Protein AF-A0A357BU39-F1 (afdb_monomer_lite)

Sequence (159 aa):
MVIWNYDFNSKKGGARKMTEQIHKRLIDAQVRMILERYLKKELNAKQGMDLLGLKRRQFFEWVKRYKEQGEGFSIEYKRSNEHRRISASIEENIFKELKLDKALIEDRAMPVSFYNYSFIKDQIEKKYQQEVSLPTIIDRAKKRVFISQNLKRRYTTMR

pLDDT: mean 72.41, std 19.69, range [23.0, 94.19]

Secondary structure (DSSP, 8-state):
---------------------GGGTS-HHHHHHHHHHHHTTSS-HHHHHHHHT--HHHHHHHHHHHHHHGGG----------TTPPPHHHHHHHHHHHHHHHHHHH-TTS---S--HHHHHHHHHHHH-----HHHHHHHHHHHHHHHHHHHHHHHHT-

Foldseek 3Di:
DDDDDDDDDDDDDDDPPDCDDLVVVDAQVRLLVLLVCVVVVVDDLVRSCVVSVHDPVVSVVLNVVCVVQPVNDDPDPDPPDPDPDDDPVLLVLLVVLQVVQVVLCVDPVHPDPDDDLVVSQVCCCVVVVDHDDSVVSVVSNVVVVVVVVVVVVVVVVVD

Radius of gyration: 28.67 Å; chains: 1; bounding box: 56×43×88 Å

Structure (mmCIF, N/CA/C/O backbone):
data_AF-A0A357BU39-F1
#
_entry.id   AF-A0A357BU39-F1
#
loop_
_atom_site.group_PDB
_atom_site.id
_atom_site.type_symbol
_atom_site.label_atom_id
_atom_site.label_alt_id
_atom_site.label_comp_id
_atom_site.label_asym_id
_atom_site.label_entity_id
_atom_site.label_seq_id
_atom_site.pdbx_PDB_ins_code
_atom_site.Cartn_x
_atom_site.Cartn_y
_atom_site.Cartn_z
_atom_site.occupancy
_atom_site.B_iso_or_equiv
_atom_site.auth_seq_id
_atom_site.auth_comp_id
_atom_site.auth_asym_id
_atom_site.auth_atom_id
_atom_site.pdbx_PDB_model_num
ATOM 1 N N . MET A 1 1 ? -16.449 -16.552 55.726 1.00 28.86 1 MET A N 1
ATOM 2 C CA . MET A 1 1 ? -15.103 -17.076 55.399 1.00 28.86 1 MET A CA 1
ATOM 3 C C . MET A 1 1 ? -15.338 -18.359 54.595 1.00 28.86 1 MET A C 1
ATOM 5 O O . MET A 1 1 ? -15.936 -19.258 55.156 1.00 28.86 1 MET A O 1
ATOM 9 N N . VAL A 1 2 ? -15.365 -18.284 53.251 1.00 26.44 2 VAL A N 1
ATOM 10 C CA . VAL A 1 2 ? -14.303 -18.784 52.328 1.00 26.44 2 VAL A CA 1
ATOM 11 C C . VAL A 1 2 ? -14.241 -20.328 52.393 1.00 26.44 2 VAL A C 1
ATOM 13 O O . VAL A 1 2 ? -13.972 -20.832 53.467 1.00 26.44 2 VAL A O 1
ATOM 16 N N . ILE A 1 3 ? -14.466 -21.174 51.378 1.00 24.08 3 ILE A N 1
ATOM 17 C CA . ILE A 1 3 ? -14.509 -21.107 49.906 1.00 24.08 3 ILE A CA 1
ATOM 18 C C . ILE A 1 3 ? -15.183 -22.415 49.402 1.00 24.08 3 ILE A C 1
ATOM 20 O O . ILE A 1 3 ? -15.029 -23.457 50.024 1.00 24.08 3 ILE A O 1
ATOM 24 N N . TRP A 1 4 ? -15.916 -22.306 48.286 1.00 23.00 4 TRP A N 1
ATOM 25 C CA . TRP A 1 4 ? -16.156 -23.241 47.167 1.00 23.00 4 TRP A CA 1
ATOM 26 C C . TRP A 1 4 ? -15.950 -24.760 47.306 1.00 23.00 4 TRP A C 1
ATOM 28 O O . TRP A 1 4 ? -14.881 -25.224 47.671 1.00 23.00 4 TRP A O 1
ATOM 38 N N . ASN A 1 5 ? -16.885 -25.507 46.707 1.00 24.22 5 ASN A N 1
ATOM 39 C CA . ASN A 1 5 ? -16.552 -26.436 45.619 1.00 24.22 5 ASN A CA 1
ATOM 40 C C . ASN A 1 5 ? -17.759 -26.559 44.677 1.00 24.22 5 ASN A C 1
ATOM 42 O O . ASN A 1 5 ? -18.756 -27.189 45.014 1.00 24.22 5 ASN A O 1
ATOM 46 N N . TYR A 1 6 ? -17.681 -25.895 43.520 1.00 28.39 6 TYR A N 1
ATOM 47 C CA . TYR A 1 6 ? -18.625 -26.082 42.420 1.00 28.39 6 TYR A CA 1
ATOM 48 C C . TYR A 1 6 ? -17.943 -26.920 41.343 1.00 28.39 6 TYR A C 1
ATOM 50 O O . TYR A 1 6 ? -16.814 -26.641 40.938 1.00 28.39 6 TYR A O 1
ATOM 58 N N . ASP A 1 7 ? -18.661 -27.965 40.962 1.00 29.17 7 ASP A N 1
ATOM 59 C CA . ASP A 1 7 ? -18.238 -29.133 40.208 1.00 29.17 7 ASP A CA 1
ATOM 60 C C . ASP A 1 7 ? -17.727 -28.811 38.791 1.00 29.17 7 ASP A C 1
ATOM 62 O O . ASP A 1 7 ? -18.267 -27.968 38.067 1.00 29.17 7 ASP A O 1
ATOM 66 N N . PHE A 1 8 ? -16.660 -29.508 38.402 1.00 31.55 8 PHE A N 1
ATOM 67 C CA . PHE A 1 8 ? -15.897 -29.330 37.172 1.00 31.55 8 PHE A CA 1
ATOM 68 C C . PHE A 1 8 ? -16.237 -30.458 36.196 1.00 31.55 8 PHE A C 1
ATOM 70 O O . PHE A 1 8 ? -15.423 -31.350 35.988 1.00 31.55 8 PHE A O 1
ATOM 77 N N . ASN A 1 9 ? -17.411 -30.434 35.554 1.00 31.95 9 ASN A N 1
ATOM 78 C CA . ASN A 1 9 ? -17.585 -31.145 34.281 1.00 31.95 9 ASN A CA 1
ATOM 79 C C . ASN A 1 9 ? -18.846 -30.734 33.506 1.00 31.95 9 ASN A C 1
ATOM 81 O O . ASN A 1 9 ? -19.955 -31.147 33.827 1.00 31.95 9 ASN A O 1
ATOM 85 N N . SER A 1 10 ? -18.673 -30.009 32.400 1.00 30.16 10 SER A N 1
ATOM 86 C CA . SER A 1 10 ? -19.548 -30.185 31.235 1.00 30.16 10 SER A CA 1
ATOM 87 C C . SER A 1 10 ? -18.854 -29.673 29.978 1.00 30.16 10 SER A C 1
ATOM 89 O O . SER A 1 10 ? -18.868 -28.488 29.642 1.00 30.16 10 SER A O 1
ATOM 91 N N . LYS A 1 11 ? -18.213 -30.601 29.265 1.00 41.44 11 LYS A N 1
ATOM 92 C CA . LYS A 1 11 ? -17.861 -30.415 27.859 1.00 41.44 11 LYS A CA 1
ATOM 93 C C . LYS A 1 11 ? -19.144 -30.341 27.027 1.00 41.44 11 LYS A C 1
ATOM 95 O O . LYS A 1 11 ? -19.832 -31.349 26.913 1.00 41.44 11 LYS A O 1
ATOM 100 N N . LYS A 1 12 ? -19.372 -29.232 26.317 1.00 36.81 12 LYS A N 1
ATOM 101 C CA . LYS A 1 12 ? -20.014 -29.245 24.989 1.00 36.81 12 LYS A CA 1
ATOM 102 C C . LYS A 1 12 ? -19.348 -28.218 24.077 1.00 36.81 12 LYS A C 1
ATOM 104 O O . LYS A 1 12 ? -19.116 -27.076 24.462 1.00 36.81 12 LYS A O 1
ATOM 109 N N . GLY A 1 13 ? -18.975 -28.685 22.888 1.00 38.62 13 GLY A N 1
ATOM 110 C CA . GLY A 1 13 ? -18.236 -27.932 21.886 1.00 38.62 13 GLY A CA 1
ATOM 111 C C . GLY A 1 13 ? -19.001 -26.708 21.396 1.00 38.62 13 GLY A C 1
ATOM 112 O O . GLY A 1 13 ? -20.141 -26.808 20.955 1.00 38.62 13 GLY A O 1
ATOM 113 N N . GLY A 1 14 ? -18.336 -25.559 21.443 1.00 34.06 14 GLY A N 1
ATOM 114 C CA . GLY A 1 14 ? -18.716 -24.358 20.716 1.00 34.06 14 GLY A CA 1
ATOM 115 C C . GLY A 1 14 ? -17.596 -24.038 19.739 1.00 34.06 14 GLY A C 1
ATOM 116 O O . GLY A 1 14 ? -16.445 -23.882 20.149 1.00 34.06 14 GLY A O 1
ATOM 117 N N . ALA A 1 15 ? -17.921 -24.002 18.449 1.00 37.69 15 ALA A N 1
ATOM 118 C CA . ALA A 1 15 ? -17.006 -23.659 17.372 1.00 37.69 15 ALA A CA 1
ATOM 119 C C . ALA A 1 15 ? -16.146 -22.436 17.734 1.00 37.69 15 ALA A C 1
ATOM 121 O O . ALA A 1 15 ? -16.658 -21.413 18.197 1.00 37.69 15 ALA A O 1
ATOM 122 N N . ARG A 1 16 ? -14.831 -22.525 17.504 1.00 38.59 16 ARG A N 1
ATOM 123 C CA . ARG A 1 16 ? -13.934 -21.365 17.558 1.00 38.59 16 ARG A CA 1
ATOM 124 C C . ARG A 1 16 ? -14.471 -20.317 16.578 1.00 38.59 16 ARG A C 1
ATOM 126 O O . ARG A 1 16 ? -14.303 -20.464 15.372 1.00 38.59 16 ARG A O 1
ATOM 133 N N . LYS A 1 17 ? -15.140 -19.277 17.092 1.00 45.06 17 LYS A N 1
ATOM 134 C CA . LYS A 1 17 ? -15.583 -18.110 16.315 1.00 45.06 17 LYS A CA 1
ATOM 135 C C . LYS A 1 17 ? -14.340 -17.493 15.667 1.00 45.06 17 LYS A C 1
ATOM 137 O O . LYS A 1 17 ? -13.561 -16.819 16.338 1.00 45.06 17 LYS A O 1
ATOM 142 N N . MET A 1 18 ? -14.144 -17.742 14.373 1.00 39.72 18 MET A N 1
ATOM 143 C CA . MET A 1 18 ? -13.179 -17.007 13.561 1.00 39.72 18 MET A CA 1
ATOM 144 C C . MET A 1 18 ? -13.511 -15.514 13.687 1.00 39.72 18 MET A C 1
ATOM 146 O O . MET A 1 18 ? -14.666 -15.101 13.509 1.00 39.72 18 MET A O 1
ATOM 150 N N . THR A 1 19 ? -12.516 -14.715 14.070 1.00 42.97 19 THR A N 1
ATOM 151 C CA . THR A 1 19 ? -12.611 -13.261 14.227 1.00 42.97 19 THR A CA 1
ATOM 152 C C . THR A 1 19 ? -12.687 -12.610 12.849 1.00 42.97 19 THR A C 1
ATOM 154 O O . THR A 1 19 ? -11.715 -12.027 12.371 1.00 42.97 19 THR A O 1
ATOM 157 N N . GLU A 1 20 ? -13.823 -12.745 12.167 1.00 54.03 20 GLU A N 1
ATOM 158 C CA . GLU A 1 20 ? -14.096 -11.896 11.012 1.00 54.03 20 GLU A CA 1
ATOM 159 C C . GLU A 1 20 ? -14.173 -10.457 11.510 1.00 54.03 20 GLU A C 1
ATOM 161 O O . GLU A 1 20 ? -14.790 -10.158 12.537 1.00 54.03 20 GLU A O 1
ATOM 166 N N . GLN A 1 21 ? -13.471 -9.585 10.799 1.00 57.94 21 GLN A N 1
ATOM 167 C CA . GLN A 1 21 ? -13.408 -8.162 11.088 1.00 57.94 21 GLN A CA 1
ATOM 168 C C . GLN A 1 21 ? -14.827 -7.600 11.220 1.00 57.94 21 GLN A C 1
ATOM 170 O O . GLN A 1 21 ? -15.686 -7.885 10.388 1.00 57.94 21 GLN A O 1
ATOM 175 N N . ILE A 1 22 ? -15.067 -6.795 12.255 1.00 56.44 22 ILE A N 1
ATOM 176 C CA . ILE A 1 22 ? -16.414 -6.323 12.613 1.00 56.44 22 ILE A CA 1
ATOM 177 C C . ILE A 1 22 ? -17.054 -5.516 11.475 1.00 56.44 22 ILE A C 1
ATOM 179 O O . ILE A 1 22 ? -18.250 -5.660 11.249 1.00 56.44 22 ILE A O 1
ATOM 183 N N . HIS A 1 23 ? -16.254 -4.810 10.664 1.00 55.78 23 HIS A N 1
ATOM 184 C CA . HIS A 1 23 ? -16.724 -4.110 9.455 1.00 55.78 23 HIS A CA 1
ATOM 185 C C . HIS A 1 23 ? -17.351 -5.022 8.391 1.00 55.78 23 HIS A C 1
ATOM 187 O O . HIS A 1 23 ? -18.023 -4.528 7.496 1.00 55.78 23 HIS A O 1
ATOM 193 N N . LYS A 1 24 ? -17.115 -6.343 8.439 1.00 52.47 24 LYS A N 1
ATOM 194 C CA . LYS A 1 24 ? -17.750 -7.316 7.534 1.00 52.47 24 LYS A CA 1
ATOM 195 C C . LYS A 1 24 ? -19.070 -7.869 8.080 1.00 52.47 24 LYS A C 1
ATOM 197 O O . LYS A 1 24 ? -19.824 -8.454 7.314 1.00 52.47 24 LYS A O 1
ATOM 202 N N . ARG A 1 25 ? -19.327 -7.735 9.389 1.00 51.16 25 ARG A N 1
ATOM 203 C CA . ARG A 1 25 ? -20.479 -8.339 10.088 1.00 51.16 25 ARG A CA 1
ATOM 204 C C . ARG A 1 25 ? -21.527 -7.323 10.545 1.00 51.16 25 ARG A C 1
ATOM 206 O O . ARG A 1 25 ? -22.686 -7.697 10.666 1.00 51.16 25 ARG A O 1
ATOM 213 N N . LEU A 1 26 ? -21.133 -6.084 10.837 1.00 59.06 26 LEU A N 1
ATOM 214 C CA . LEU A 1 26 ? -22.014 -5.045 11.372 1.00 59.06 26 LEU A CA 1
ATOM 215 C C . LEU A 1 26 ? -21.778 -3.724 10.636 1.00 59.06 26 LEU A C 1
ATOM 217 O O . LEU A 1 26 ? -20.638 -3.284 10.488 1.00 59.06 26 LEU A O 1
ATOM 221 N N . ILE A 1 27 ? -22.868 -3.094 10.202 1.00 65.75 27 ILE A N 1
ATOM 222 C CA . ILE A 1 27 ? -22.862 -1.757 9.592 1.00 65.75 27 ILE A CA 1
ATOM 223 C C . ILE A 1 27 ? -22.627 -0.722 10.706 1.00 65.75 27 ILE A C 1
ATOM 225 O O . ILE A 1 27 ? -23.153 -0.885 11.809 1.00 65.75 27 ILE A O 1
ATOM 229 N N . ASP A 1 28 ? -21.898 0.367 10.433 1.00 68.88 28 ASP A N 1
ATOM 230 C CA . ASP A 1 28 ? -21.583 1.433 11.408 1.00 68.88 28 ASP A CA 1
ATOM 231 C C . ASP A 1 28 ? -22.824 1.939 12.178 1.00 68.88 28 ASP A C 1
ATOM 233 O O . ASP A 1 28 ? -22.757 2.240 13.370 1.00 68.88 28 ASP A O 1
ATOM 237 N N . ALA A 1 29 ? -23.993 1.967 11.530 1.00 70.44 29 ALA A N 1
ATOM 238 C CA . ALA A 1 29 ? -25.274 2.305 12.154 1.00 70.44 29 ALA A CA 1
ATOM 239 C C . ALA A 1 29 ? -25.703 1.325 13.268 1.00 70.44 29 ALA A C 1
ATOM 241 O O . ALA A 1 29 ? -26.168 1.754 14.323 1.00 70.44 29 ALA A O 1
ATOM 242 N N . GLN A 1 30 ? -25.514 0.017 13.074 1.00 75.38 30 GLN A N 1
ATOM 243 C CA . GLN A 1 30 ? -25.882 -1.002 14.065 1.00 75.38 30 GLN A CA 1
ATOM 244 C C . GLN A 1 30 ? -24.998 -0.916 15.309 1.00 75.38 30 GLN A C 1
ATOM 246 O O . GLN A 1 30 ? -25.480 -1.068 16.431 1.00 75.38 30 GLN A O 1
ATOM 251 N N . VAL A 1 31 ? -23.710 -0.622 15.127 1.00 81.19 31 VAL A N 1
ATOM 252 C CA . VAL A 1 31 ? -22.781 -0.468 16.252 1.00 81.19 31 VAL A CA 1
ATOM 253 C C . VAL A 1 31 ? -23.076 0.794 17.050 1.00 81.19 31 VAL A C 1
ATOM 255 O O . VAL A 1 31 ? -23.107 0.719 18.278 1.00 81.19 31 VAL A O 1
ATOM 258 N N . ARG A 1 32 ? -23.375 1.918 16.385 1.00 82.06 32 ARG A N 1
ATOM 259 C CA . ARG A 1 32 ? -23.822 3.146 17.064 1.00 82.06 32 ARG A CA 1
ATOM 260 C C . ARG A 1 32 ? -25.074 2.892 17.903 1.00 82.06 32 ARG A C 1
ATOM 262 O O . ARG A 1 32 ? -25.076 3.214 19.085 1.00 82.06 32 ARG A O 1
ATOM 269 N N . MET A 1 33 ? -26.070 2.199 17.346 1.00 82.75 33 MET A N 1
ATOM 270 C CA . MET A 1 33 ? -27.305 1.865 18.065 1.00 82.75 33 MET A CA 1
ATOM 271 C C . MET A 1 33 ? -27.050 1.013 19.322 1.00 82.75 33 MET A C 1
ATOM 273 O O . MET A 1 33 ? -27.649 1.256 20.369 1.00 82.75 33 MET A O 1
ATOM 277 N N . ILE A 1 34 ? -26.147 0.027 19.257 1.00 85.56 34 ILE A N 1
ATOM 278 C CA . ILE A 1 34 ? -25.805 -0.807 20.424 1.00 85.56 34 ILE A CA 1
ATOM 279 C C . ILE A 1 34 ? -25.075 0.016 21.499 1.00 85.56 34 ILE A C 1
ATOM 281 O O . ILE A 1 34 ? -25.373 -0.122 22.688 1.00 85.56 34 ILE A O 1
ATOM 285 N N . LEU A 1 35 ? -24.139 0.882 21.099 1.00 85.19 35 LEU A N 1
ATOM 286 C CA . LEU A 1 35 ? -23.403 1.752 22.023 1.00 85.19 35 LEU A CA 1
ATOM 287 C C . LEU A 1 35 ? -24.318 2.801 22.672 1.00 85.19 35 LEU A C 1
ATOM 289 O O . LEU A 1 35 ? -24.198 3.057 23.869 1.00 85.19 35 LEU A O 1
ATOM 293 N N . GLU A 1 36 ? -25.265 3.359 21.921 1.00 86.19 36 GLU A N 1
ATOM 294 C CA . GLU A 1 36 ? -26.243 4.323 22.426 1.00 86.19 36 GLU A CA 1
ATOM 295 C C . GLU A 1 36 ? -27.178 3.694 23.466 1.00 86.19 36 GLU A C 1
ATOM 297 O O . GLU A 1 36 ? -27.344 4.241 24.557 1.00 86.19 36 GLU A O 1
ATOM 302 N N . ARG A 1 37 ? -27.720 2.502 23.188 1.00 84.88 37 ARG A N 1
ATOM 303 C CA . ARG A 1 37 ? -28.554 1.756 24.148 1.00 84.88 37 ARG A CA 1
ATOM 304 C C . ARG A 1 37 ? -27.791 1.391 25.424 1.00 84.88 37 ARG A C 1
ATOM 306 O O . ARG A 1 37 ? -28.355 1.427 26.516 1.00 84.88 37 ARG A O 1
ATOM 313 N N . TYR A 1 38 ? -26.494 1.091 25.314 1.00 86.25 38 TYR A N 1
ATOM 314 C CA . TYR A 1 38 ? -25.632 0.918 26.486 1.00 86.25 38 TYR A CA 1
ATOM 315 C C . TYR A 1 38 ? -25.495 2.218 27.299 1.00 86.25 38 TYR A C 1
ATOM 317 O O . TYR A 1 38 ? -25.603 2.187 28.525 1.00 86.25 38 TYR A O 1
ATOM 325 N N . LEU A 1 39 ? -25.303 3.371 26.647 1.00 82.25 39 LEU A N 1
ATOM 326 C CA . LEU A 1 39 ? -25.229 4.668 27.336 1.00 82.25 39 LEU A CA 1
ATOM 327 C C . LEU A 1 39 ? -26.548 5.060 28.012 1.00 82.25 39 LEU A C 1
ATOM 329 O O . LEU A 1 39 ? -26.517 5.608 29.113 1.00 82.25 39 LEU A O 1
ATOM 333 N N . LYS A 1 40 ? -27.688 4.718 27.403 1.00 86.38 40 LYS A N 1
ATOM 334 C CA . LYS A 1 40 ? -29.031 4.888 27.983 1.00 86.38 40 LYS A CA 1
ATOM 335 C C . LYS A 1 40 ? -29.345 3.893 29.111 1.00 86.38 40 LYS A C 1
ATOM 337 O O . LYS A 1 40 ? -30.413 3.970 29.702 1.00 86.38 40 LYS A O 1
ATOM 342 N N . LYS A 1 41 ? -28.412 2.987 29.446 1.00 84.12 41 LYS A N 1
ATOM 343 C CA . LYS A 1 41 ? -28.570 1.898 30.433 1.00 84.12 41 LYS A CA 1
ATOM 344 C C . LYS A 1 41 ? -29.690 0.902 30.102 1.00 84.12 41 LYS A C 1
ATOM 346 O O . LYS A 1 41 ? -30.099 0.131 30.962 1.00 84.12 41 LYS A O 1
ATOM 351 N N . GLU A 1 42 ? -30.135 0.869 28.850 1.00 81.38 42 GLU A N 1
ATOM 352 C CA . GLU A 1 42 ? -31.105 -0.110 28.341 1.00 81.38 42 GLU A CA 1
ATOM 353 C C . GLU A 1 42 ? -30.443 -1.471 28.063 1.00 81.38 42 GLU A C 1
ATOM 355 O O . GLU A 1 42 ? -31.118 -2.492 27.948 1.00 81.38 42 GLU A O 1
ATOM 360 N N . LEU A 1 43 ? -29.108 -1.494 27.956 1.00 82.06 43 LEU A N 1
ATOM 361 C CA . LEU A 1 43 ? -28.302 -2.698 27.776 1.00 82.06 43 LEU A CA 1
ATOM 362 C C . LEU A 1 43 ? -27.202 -2.794 28.829 1.00 82.06 43 LEU A C 1
ATOM 364 O O . LEU A 1 43 ? -26.476 -1.834 29.095 1.00 82.06 43 LEU A O 1
ATOM 368 N N . ASN A 1 44 ? -26.995 -4.002 29.347 1.00 85.44 44 ASN A N 1
ATOM 369 C CA . ASN A 1 44 ? -25.854 -4.295 30.204 1.00 85.44 44 ASN A CA 1
ATOM 370 C C . ASN A 1 44 ? -24.564 -4.414 29.383 1.00 85.44 44 ASN A C 1
ATOM 372 O O . ASN A 1 44 ? -24.573 -4.878 28.242 1.00 85.44 44 ASN A O 1
ATOM 376 N N . ALA A 1 45 ? -23.417 -4.103 29.999 1.00 81.31 45 ALA A N 1
ATOM 377 C CA . ALA A 1 45 ? -22.107 -4.212 29.345 1.00 81.31 45 ALA A CA 1
ATOM 378 C C . ALA A 1 45 ? -21.860 -5.610 28.749 1.00 81.31 45 ALA A C 1
ATOM 380 O O . ALA A 1 45 ? -21.297 -5.731 27.666 1.00 81.31 45 ALA A O 1
ATOM 381 N N . LYS A 1 46 ? -22.316 -6.671 29.432 1.00 82.25 46 LYS A N 1
ATOM 382 C CA . LYS A 1 46 ? -22.210 -8.056 28.946 1.00 82.25 46 LYS A CA 1
ATOM 383 C C . LYS A 1 46 ? -22.981 -8.270 27.640 1.00 82.25 46 LYS A C 1
ATOM 385 O O . LYS A 1 46 ? -22.424 -8.805 26.693 1.00 82.25 46 LYS A O 1
ATOM 390 N N . GLN A 1 47 ? -24.212 -7.767 27.570 1.00 81.25 47 GLN A N 1
ATOM 391 C CA . GLN A 1 47 ? -25.048 -7.858 26.371 1.00 81.25 47 GLN A CA 1
ATOM 392 C C . GLN A 1 47 ? -24.453 -7.043 25.217 1.00 81.25 47 GLN A C 1
ATOM 394 O O . GLN A 1 47 ? -24.389 -7.533 24.096 1.00 81.25 47 GL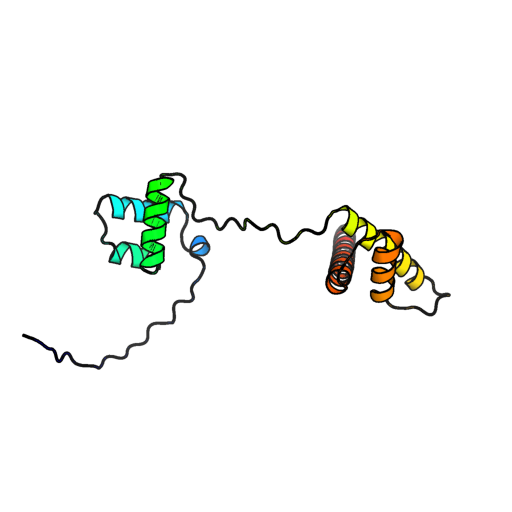N A O 1
ATOM 399 N N . GLY A 1 48 ? -23.947 -5.836 25.493 1.00 83.50 48 GLY A N 1
ATOM 400 C CA . GLY A 1 48 ? -23.261 -5.016 24.489 1.00 83.50 48 GLY A CA 1
ATOM 401 C C . GLY A 1 48 ? -21.999 -5.686 23.930 1.00 83.50 48 GLY A C 1
ATOM 402 O O . GLY A 1 48 ? -21.771 -5.660 22.722 1.00 83.50 48 GLY A O 1
ATOM 403 N N . MET A 1 49 ? -21.208 -6.340 24.787 1.00 83.31 49 MET A N 1
ATOM 404 C CA . MET A 1 49 ? -20.032 -7.114 24.370 1.00 83.31 49 MET A CA 1
ATOM 405 C C . MET A 1 49 ? -20.408 -8.313 23.494 1.00 83.31 49 MET A C 1
ATOM 407 O O . MET A 1 49 ? -19.772 -8.521 22.460 1.00 83.31 49 MET A O 1
ATOM 411 N N . ASP A 1 50 ? -21.443 -9.066 23.873 1.00 82.69 50 ASP A N 1
ATOM 412 C CA . ASP A 1 50 ? -21.888 -10.256 23.141 1.00 82.69 50 ASP A CA 1
ATOM 413 C C . ASP A 1 50 ? -22.482 -9.900 21.768 1.00 82.69 50 ASP A C 1
ATOM 415 O O . ASP A 1 50 ? -22.151 -10.550 20.773 1.00 82.69 50 ASP A O 1
ATOM 419 N N . LEU A 1 51 ? -23.290 -8.833 21.696 1.00 82.81 51 LEU A N 1
ATOM 420 C CA . LEU A 1 51 ? -23.882 -8.331 20.449 1.00 82.81 51 LEU A CA 1
ATOM 421 C C . LEU A 1 51 ? -22.821 -7.822 19.464 1.00 82.81 51 LEU A C 1
ATOM 423 O O . LEU A 1 51 ? -22.918 -8.079 18.267 1.00 82.81 51 LEU A O 1
ATOM 427 N N . LEU A 1 52 ? -21.790 -7.133 19.962 1.00 81.06 52 LEU A N 1
ATOM 428 C CA . LEU A 1 52 ? -20.690 -6.622 19.135 1.00 81.06 52 LEU A CA 1
ATOM 429 C C . LEU A 1 52 ? -19.586 -7.664 18.887 1.00 81.06 52 LEU A C 1
ATOM 431 O O . LEU A 1 52 ? -18.710 -7.447 18.050 1.00 81.06 52 LEU A O 1
ATOM 435 N N . GLY A 1 53 ? -19.594 -8.786 19.613 1.00 81.38 53 GLY A N 1
ATOM 436 C CA . GLY A 1 53 ? -18.525 -9.786 19.578 1.00 81.38 53 GLY A CA 1
ATOM 437 C C . GLY A 1 53 ? -17.166 -9.246 20.042 1.00 81.38 53 GLY A C 1
ATOM 438 O O . GLY A 1 53 ? -16.128 -9.716 19.573 1.00 81.38 53 GLY A O 1
ATOM 439 N N . LEU A 1 54 ? -17.162 -8.246 20.930 1.00 82.38 54 LEU A N 1
ATOM 440 C CA . LEU A 1 54 ? -15.964 -7.540 21.390 1.00 82.38 54 LEU A CA 1
ATOM 441 C C . LEU A 1 54 ? -15.472 -8.049 22.741 1.00 82.38 54 LEU A C 1
ATOM 443 O O . LEU A 1 54 ? -16.248 -8.366 23.641 1.00 82.38 54 LEU A O 1
ATOM 447 N N . LYS A 1 55 ? -14.149 -8.029 22.933 1.00 83.44 55 LYS A N 1
ATOM 448 C CA . LYS A 1 55 ? -13.558 -8.220 24.264 1.00 83.44 55 LYS A CA 1
ATOM 449 C C . LYS A 1 55 ? -13.773 -6.970 25.120 1.00 83.44 55 LYS A C 1
ATOM 451 O O . LYS A 1 55 ? -13.782 -5.854 24.604 1.00 83.44 55 LYS A O 1
ATOM 456 N N . ARG A 1 56 ? -13.811 -7.144 26.446 1.00 79.81 56 ARG A N 1
ATOM 457 C CA . ARG A 1 56 ? -14.026 -6.070 27.438 1.00 79.81 56 ARG A CA 1
ATOM 458 C C . ARG A 1 56 ? -13.224 -4.793 27.165 1.00 79.81 56 ARG A C 1
ATOM 460 O O . ARG A 1 56 ? -13.799 -3.712 27.139 1.00 79.81 56 ARG A O 1
ATOM 467 N N . ARG A 1 57 ? -11.914 -4.914 26.919 1.00 84.75 57 ARG A N 1
ATOM 468 C CA . ARG A 1 57 ? -11.035 -3.767 26.623 1.00 84.75 57 ARG A CA 1
ATOM 469 C C . ARG A 1 57 ? -11.506 -2.980 25.394 1.00 84.75 57 ARG A C 1
ATOM 471 O O . ARG A 1 57 ? -11.621 -1.765 25.466 1.00 84.75 57 ARG A O 1
ATOM 478 N N . GLN A 1 58 ? -11.802 -3.683 24.303 1.00 81.31 58 GLN A N 1
ATOM 479 C CA . GLN A 1 58 ? -12.213 -3.069 23.039 1.00 81.31 58 GLN A CA 1
ATOM 480 C C . GLN A 1 58 ? -13.598 -2.429 23.153 1.00 81.31 58 GLN A C 1
ATOM 482 O O . GLN A 1 58 ? -13.813 -1.339 22.638 1.00 81.31 58 GLN A O 1
ATOM 487 N N . PHE A 1 59 ? -14.518 -3.073 23.876 1.00 86.12 59 PHE A N 1
ATOM 488 C CA . PHE A 1 59 ? -15.851 -2.531 24.123 1.00 86.12 59 PHE A CA 1
ATOM 489 C C . PHE A 1 59 ? -15.789 -1.168 24.825 1.00 86.12 59 PHE A C 1
ATOM 491 O O . PHE A 1 59 ? -16.379 -0.204 24.346 1.00 86.12 59 PHE A O 1
ATOM 498 N N . PHE A 1 60 ? -15.024 -1.048 25.914 1.00 85.94 60 PHE A N 1
ATOM 499 C CA . PHE A 1 60 ? -14.896 0.232 26.618 1.00 85.94 60 PHE A CA 1
ATOM 500 C C . PHE A 1 60 ? -14.129 1.290 25.816 1.00 85.94 60 PHE A C 1
ATOM 502 O O . PHE A 1 60 ? -14.457 2.471 25.905 1.00 85.94 60 PHE A O 1
ATOM 509 N N . GLU A 1 61 ? -13.152 0.884 25.006 1.00 85.50 61 GLU A N 1
ATOM 510 C CA . GLU A 1 61 ? -12.466 1.780 24.071 1.00 85.50 61 GLU A CA 1
ATOM 511 C C . GLU A 1 61 ? -13.436 2.354 23.027 1.00 85.50 61 GLU A C 1
ATOM 513 O O . GLU A 1 61 ? -13.414 3.551 22.752 1.00 85.50 61 GLU A O 1
ATOM 518 N N . TRP A 1 62 ? -14.346 1.533 22.501 1.00 86.12 62 TRP A N 1
ATOM 519 C CA . TRP A 1 62 ? -15.369 1.974 21.552 1.00 86.12 62 TRP A CA 1
ATOM 520 C C . TRP A 1 62 ? -16.416 2.866 22.207 1.00 86.12 62 TRP A C 1
ATOM 522 O O . TRP A 1 62 ? -16.765 3.893 21.638 1.00 86.12 62 TRP A O 1
ATOM 532 N N . VAL A 1 63 ? -16.859 2.538 23.424 1.00 85.88 63 VAL A N 1
ATOM 533 C CA . VAL A 1 63 ? -17.736 3.417 24.215 1.00 85.88 63 VAL A CA 1
ATOM 534 C C . VAL A 1 63 ? -17.075 4.779 24.430 1.00 85.88 63 VAL A C 1
ATOM 536 O O . VAL A 1 63 ? -17.735 5.804 24.287 1.00 85.88 63 VAL A O 1
ATOM 539 N N . LYS A 1 64 ? -15.777 4.809 24.756 1.00 86.06 64 LYS A N 1
ATOM 540 C CA . LYS A 1 64 ? -15.027 6.059 24.923 1.00 86.06 64 LYS A CA 1
ATOM 541 C C . LYS A 1 64 ? -14.987 6.859 23.618 1.00 86.06 64 LYS A C 1
ATOM 543 O O . LYS A 1 64 ? -15.386 8.017 23.615 1.00 86.06 64 LYS A O 1
ATOM 548 N N . ARG A 1 65 ? -14.598 6.227 22.508 1.00 83.50 65 ARG A N 1
ATOM 549 C CA . ARG A 1 65 ? -14.563 6.869 21.183 1.00 83.50 65 ARG A CA 1
ATOM 550 C C . ARG A 1 65 ? -15.936 7.377 20.738 1.00 83.50 65 ARG A C 1
ATOM 552 O O . ARG A 1 65 ? -16.024 8.455 20.166 1.00 83.50 65 ARG A O 1
ATOM 559 N N . TYR A 1 66 ? -17.004 6.638 21.031 1.00 84.69 66 TYR A N 1
ATOM 560 C CA . TYR A 1 66 ? -18.376 7.055 20.740 1.00 84.69 66 TYR A CA 1
ATOM 561 C C . TYR A 1 66 ? -18.803 8.271 21.572 1.00 84.69 66 TYR A C 1
ATOM 563 O O . TYR A 1 66 ? -19.444 9.168 21.042 1.00 84.69 66 TYR A O 1
ATOM 571 N N . LYS A 1 67 ? -18.395 8.363 22.846 1.00 81.75 67 LYS A N 1
ATOM 572 C CA . LYS A 1 67 ? -18.627 9.569 23.663 1.00 81.75 67 LYS A CA 1
ATOM 573 C C . LYS A 1 67 ? -17.898 10.804 23.124 1.00 81.75 67 LYS A C 1
ATOM 575 O O . LYS A 1 67 ? -18.408 11.905 23.272 1.00 81.75 67 LYS A O 1
ATOM 580 N N . GLU A 1 68 ? -16.720 10.622 22.533 1.00 82.50 68 GLU A N 1
ATOM 581 C CA . GLU A 1 68 ? -15.899 11.714 21.990 1.00 82.50 68 GLU A CA 1
ATOM 582 C C . GLU A 1 68 ? -16.356 12.166 20.591 1.00 82.50 68 GLU A C 1
ATOM 584 O O . GLU A 1 68 ? -16.271 13.347 20.274 1.00 82.50 68 GLU A O 1
ATOM 589 N N . GLN A 1 69 ? -16.833 11.240 19.750 1.00 75.12 69 GLN A N 1
ATOM 590 C CA . GLN A 1 69 ? -17.159 11.497 18.336 1.00 75.12 69 GLN A CA 1
ATOM 591 C C . GLN A 1 69 ? -18.667 11.570 18.043 1.00 75.12 69 GLN A C 1
ATOM 593 O O . GLN A 1 69 ? -19.055 12.022 16.964 1.00 75.12 69 GLN A O 1
ATOM 598 N N . GLY A 1 70 ? -19.519 11.113 18.967 1.00 74.38 70 GLY A N 1
ATOM 599 C CA . GLY A 1 70 ? -20.973 11.078 18.810 1.00 74.38 70 GLY A CA 1
ATOM 600 C C . GLY A 1 70 ? -21.410 10.321 17.554 1.00 74.38 70 GLY A C 1
ATOM 601 O O . GLY A 1 70 ? -20.977 9.195 17.295 1.00 74.38 70 GLY A O 1
ATOM 602 N N . GLU A 1 71 ? -22.244 10.965 16.737 1.00 68.44 71 GLU A N 1
ATOM 603 C CA . GLU A 1 71 ? -22.725 10.404 15.469 1.00 68.44 71 GLU A CA 1
ATOM 604 C C . GLU A 1 71 ? -21.615 10.193 14.430 1.00 68.44 71 GLU A C 1
ATOM 606 O O . GLU A 1 71 ? -21.781 9.355 13.543 1.00 68.44 71 GLU A O 1
ATOM 611 N N . GLY A 1 72 ? -20.477 10.886 14.563 1.00 68.00 72 GLY A N 1
ATOM 612 C CA . GLY A 1 72 ? -19.306 10.744 13.694 1.00 68.00 72 GLY A CA 1
ATOM 613 C C . GLY A 1 72 ? -18.475 9.484 13.954 1.00 68.00 72 GLY A C 1
ATOM 614 O O . GLY A 1 72 ? -17.462 9.272 13.286 1.00 68.00 72 GLY A O 1
ATOM 615 N N . PHE A 1 73 ? -18.869 8.643 14.918 1.00 77.38 73 PHE A N 1
ATOM 616 C CA . PHE A 1 73 ? -18.221 7.359 15.154 1.00 77.38 73 PHE A CA 1
ATOM 617 C C . PHE A 1 73 ? -18.364 6.456 13.927 1.00 77.38 73 PHE A C 1
ATOM 619 O O . PHE A 1 73 ? -19.452 5.976 13.602 1.00 77.38 73 PHE A O 1
ATOM 626 N N . SER A 1 74 ? -17.233 6.188 13.284 1.00 70.81 74 SER A N 1
ATOM 627 C CA . SER A 1 74 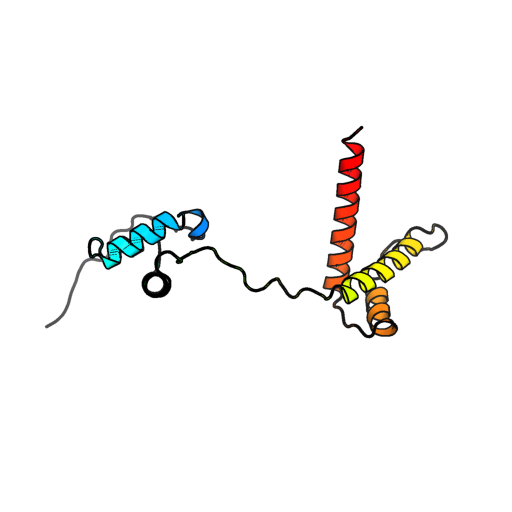? -17.117 5.197 12.227 1.00 70.81 74 SER A CA 1
ATOM 628 C C . SER A 1 74 ? -16.143 4.121 12.662 1.00 70.81 74 SER A C 1
ATOM 630 O O . SER A 1 74 ? -15.098 4.390 13.274 1.00 70.81 74 SER A O 1
ATOM 632 N N . ILE A 1 75 ? -16.509 2.881 12.363 1.00 69.19 75 ILE A N 1
ATOM 633 C CA . ILE A 1 75 ? -15.643 1.753 12.650 1.00 69.19 75 ILE A CA 1
ATOM 634 C C . ILE A 1 75 ? -14.625 1.626 11.518 1.00 69.19 75 ILE A C 1
ATOM 636 O O . ILE A 1 75 ? -13.519 1.178 11.797 1.00 69.19 75 ILE A O 1
ATOM 640 N N . GLU A 1 76 ? -14.962 2.042 10.288 1.00 64.62 76 GLU A N 1
ATOM 641 C CA . GLU A 1 76 ? -14.139 1.889 9.084 1.00 64.62 76 GLU A CA 1
ATOM 642 C C . GLU A 1 76 ? -12.639 1.981 9.372 1.00 64.62 76 GLU A C 1
ATOM 644 O O . GLU A 1 76 ? -12.097 3.014 9.779 1.00 64.62 76 GLU A O 1
ATOM 649 N N . TYR A 1 77 ? -11.956 0.856 9.160 1.00 58.69 77 TYR A N 1
ATOM 650 C CA . TYR A 1 77 ? -10.512 0.786 9.280 1.00 58.69 77 TYR A CA 1
ATOM 651 C C . TYR A 1 77 ? -9.869 1.653 8.189 1.00 58.69 77 TYR A C 1
ATOM 653 O O . TYR A 1 77 ? -9.604 1.199 7.075 1.00 58.69 77 TYR A O 1
ATOM 661 N N . LYS A 1 78 ? -9.586 2.916 8.514 1.00 55.53 78 LYS A N 1
ATOM 662 C CA . LYS A 1 78 ? -8.762 3.791 7.679 1.00 55.53 78 LYS A CA 1
ATOM 663 C C . LYS A 1 78 ? -7.306 3.374 7.853 1.00 55.53 78 LYS A C 1
ATOM 665 O O . LYS A 1 78 ? -6.664 3.701 8.849 1.00 55.53 78 LYS A O 1
ATOM 670 N N . ARG A 1 79 ? -6.773 2.618 6.891 1.00 49.81 79 ARG A N 1
ATOM 671 C CA . ARG A 1 79 ? -5.336 2.326 6.816 1.00 49.81 79 ARG A CA 1
ATOM 672 C C . ARG A 1 7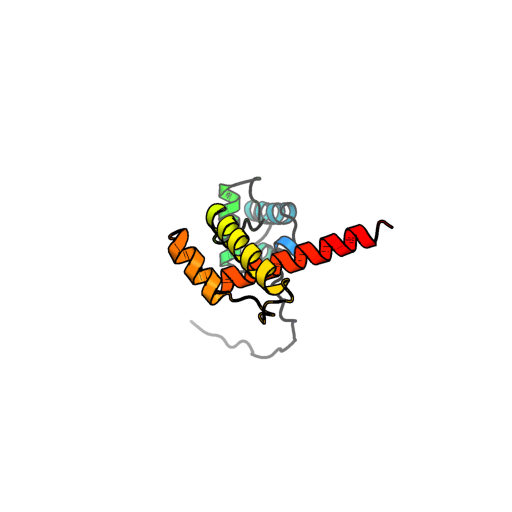9 ? -4.606 3.651 6.545 1.00 49.81 79 ARG A C 1
ATOM 674 O O . ARG A 1 79 ? -4.515 4.072 5.402 1.00 49.81 79 ARG A O 1
ATOM 681 N N . SER A 1 80 ? -4.115 4.312 7.594 1.00 53.38 80 SER A N 1
ATOM 682 C CA . SER A 1 80 ? -3.428 5.615 7.512 1.00 53.38 80 SER A CA 1
ATOM 683 C C . SER A 1 80 ? -2.070 5.557 6.811 1.00 53.38 80 SER A C 1
ATOM 685 O O . SER A 1 80 ? -1.553 6.580 6.380 1.00 53.38 80 SER A O 1
ATOM 687 N N . ASN A 1 81 ? -1.500 4.361 6.663 1.00 47.47 81 ASN A N 1
ATOM 688 C CA . ASN A 1 81 ? -0.272 4.159 5.915 1.00 47.47 81 ASN A CA 1
ATOM 689 C C . ASN A 1 81 ? -0.612 3.724 4.495 1.00 47.47 81 ASN A C 1
ATOM 691 O O . ASN A 1 81 ? -0.783 2.535 4.202 1.00 47.47 81 ASN A O 1
ATOM 695 N N . GLU A 1 82 ? -0.675 4.705 3.604 1.00 53.28 82 GLU A N 1
ATOM 696 C CA . GLU A 1 82 ? -0.408 4.467 2.197 1.00 53.28 82 GLU A CA 1
ATOM 697 C C . GLU A 1 82 ? 1.044 3.963 2.114 1.00 53.28 82 GLU A C 1
ATOM 699 O O . GLU A 1 82 ? 1.994 4.729 2.230 1.00 53.28 82 GLU A O 1
ATOM 704 N N . HIS A 1 83 ? 1.200 2.633 2.116 1.00 53.44 83 HIS A N 1
ATOM 705 C CA . HIS A 1 83 ? 2.471 1.900 2.207 1.00 53.44 83 HIS A CA 1
ATOM 706 C C . HIS A 1 83 ? 3.612 2.628 1.506 1.00 53.44 83 HIS A C 1
ATOM 708 O O . HIS A 1 83 ? 3.455 2.878 0.317 1.00 53.44 83 HIS A O 1
ATOM 714 N N . ARG A 1 84 ? 4.719 2.898 2.233 1.00 59.72 84 ARG A N 1
ATOM 715 C CA . ARG A 1 84 ? 6.026 3.420 1.766 1.00 59.72 84 ARG A CA 1
ATOM 716 C C . ARG A 1 84 ? 6.069 3.574 0.246 1.00 59.72 84 ARG A C 1
ATOM 718 O O . ARG A 1 84 ? 6.580 2.704 -0.465 1.00 59.72 84 ARG A O 1
ATOM 725 N N . ARG A 1 85 ? 5.440 4.640 -0.250 1.00 65.25 85 ARG A N 1
ATOM 726 C CA . ARG A 1 85 ? 5.387 4.891 -1.680 1.00 65.25 85 ARG A CA 1
ATOM 727 C C . ARG A 1 85 ? 6.774 5.345 -2.070 1.00 65.25 85 ARG A C 1
ATOM 729 O O . ARG A 1 85 ? 7.308 6.302 -1.523 1.00 65.25 85 ARG A O 1
ATOM 736 N N . ILE A 1 86 ? 7.365 4.594 -2.982 1.00 75.12 86 ILE A N 1
ATOM 737 C CA . ILE A 1 86 ? 8.565 5.029 -3.673 1.00 75.12 86 ILE A CA 1
ATOM 738 C C . ILE A 1 86 ? 8.194 6.310 -4.416 1.00 75.12 86 ILE A C 1
ATOM 740 O O . ILE A 1 86 ? 7.078 6.416 -4.932 1.00 75.12 86 ILE A O 1
ATOM 744 N N . SER A 1 87 ? 9.083 7.300 -4.410 1.00 83.00 87 SER A N 1
ATOM 745 C CA . SER A 1 87 ? 8.815 8.557 -5.100 1.00 83.00 87 SER A CA 1
ATOM 746 C C . SER A 1 87 ? 8.576 8.302 -6.589 1.00 83.00 87 SER A C 1
ATOM 748 O O . SER A 1 87 ? 9.168 7.399 -7.185 1.00 83.00 87 SER A O 1
ATOM 750 N N . ALA A 1 88 ? 7.735 9.133 -7.206 1.00 83.94 88 ALA A N 1
ATOM 751 C CA . ALA A 1 88 ? 7.466 9.049 -8.640 1.00 83.94 88 ALA A CA 1
ATOM 752 C C . ALA A 1 88 ? 8.765 9.114 -9.467 1.00 83.94 88 ALA A C 1
ATOM 754 O O . ALA A 1 88 ? 8.923 8.371 -10.430 1.00 83.94 88 ALA A O 1
ATOM 755 N N . SER A 1 89 ? 9.740 9.915 -9.020 1.00 85.75 89 SER A N 1
ATOM 756 C CA . SER A 1 89 ? 11.057 10.026 -9.653 1.00 85.75 89 SER A CA 1
ATOM 757 C C . SER A 1 89 ? 11.829 8.704 -9.689 1.00 85.75 89 SER A C 1
ATOM 759 O O . SER A 1 89 ? 12.398 8.351 -10.720 1.00 85.75 89 SER A O 1
ATOM 761 N N . ILE A 1 90 ? 11.826 7.942 -8.593 1.00 85.94 90 ILE A N 1
ATOM 762 C CA . ILE A 1 90 ? 12.483 6.632 -8.542 1.00 85.94 90 ILE A CA 1
ATOM 763 C C . ILE A 1 90 ? 11.735 5.635 -9.440 1.00 85.94 90 ILE A C 1
ATOM 765 O O . ILE A 1 90 ? 12.362 4.835 -10.133 1.00 85.94 90 ILE A O 1
ATOM 769 N N . GLU A 1 91 ? 10.401 5.680 -9.464 1.00 89.06 91 GLU A N 1
ATOM 770 C CA . GLU A 1 91 ? 9.595 4.795 -10.313 1.00 89.06 91 GLU A CA 1
ATOM 771 C C . GLU A 1 91 ? 9.844 5.043 -11.811 1.00 89.06 91 GLU A C 1
ATOM 773 O O . GLU A 1 91 ? 10.005 4.088 -12.576 1.00 89.06 91 GLU A O 1
ATOM 778 N N . GLU A 1 92 ? 9.976 6.304 -12.222 1.00 89.12 92 GLU A N 1
ATOM 779 C CA . GLU A 1 92 ? 10.353 6.677 -13.589 1.00 89.12 92 GLU A CA 1
ATOM 780 C C . GLU A 1 92 ? 11.763 6.212 -13.964 1.00 89.12 92 GLU A C 1
ATOM 782 O O . GLU A 1 92 ? 11.973 5.719 -15.074 1.00 89.12 9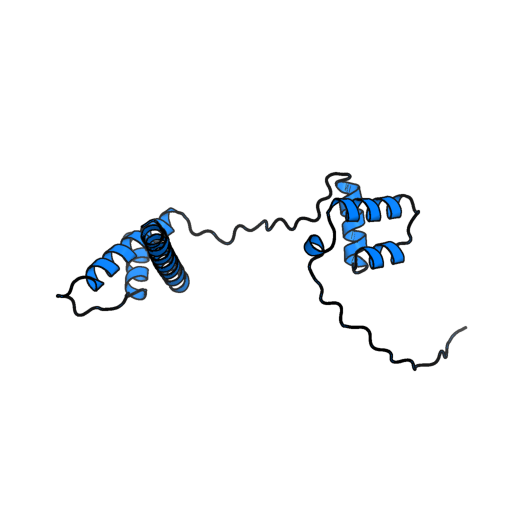2 GLU A O 1
ATOM 787 N N . ASN A 1 93 ? 12.729 6.335 -13.055 1.00 91.56 93 ASN A N 1
ATOM 788 C CA . ASN A 1 93 ? 14.111 5.930 -13.310 1.00 91.56 93 ASN A CA 1
ATOM 789 C C . ASN A 1 93 ? 14.259 4.406 -13.394 1.00 91.56 93 ASN A C 1
ATOM 791 O O . ASN A 1 93 ? 14.877 3.906 -14.336 1.00 91.56 93 ASN A O 1
ATOM 795 N N . ILE A 1 94 ? 13.600 3.659 -12.496 1.00 90.38 94 ILE A N 1
ATOM 796 C CA . ILE A 1 94 ? 13.471 2.196 -12.611 1.00 90.38 94 ILE A CA 1
ATOM 797 C C . ILE A 1 94 ? 12.878 1.835 -13.976 1.00 90.38 94 ILE A C 1
ATOM 799 O O . ILE A 1 94 ? 13.343 0.910 -14.642 1.00 90.38 94 ILE A O 1
ATOM 803 N N . PHE A 1 95 ? 11.853 2.570 -14.413 1.00 89.19 95 PHE A N 1
ATOM 804 C CA . PHE A 1 95 ? 11.202 2.308 -15.686 1.00 89.19 95 PHE A CA 1
ATOM 805 C C . PHE A 1 95 ? 12.115 2.566 -16.894 1.00 89.19 95 PHE A C 1
ATOM 807 O O . PHE A 1 95 ? 12.137 1.747 -17.818 1.00 89.19 95 PHE A O 1
ATOM 814 N N . LYS A 1 96 ? 12.867 3.669 -16.898 1.00 90.75 96 LYS A N 1
ATOM 815 C CA . LYS A 1 96 ? 13.812 3.999 -17.975 1.00 90.75 96 LYS A CA 1
ATOM 816 C C . LYS A 1 96 ? 14.848 2.892 -18.155 1.00 90.75 96 LYS A C 1
ATOM 818 O O . LYS A 1 96 ? 14.983 2.376 -19.263 1.00 90.75 96 LYS A O 1
ATOM 823 N N . GLU A 1 97 ? 15.495 2.469 -17.073 1.00 91.94 97 GLU A N 1
ATOM 824 C CA . GLU A 1 97 ? 16.532 1.432 -17.127 1.00 91.94 97 GLU A CA 1
ATOM 825 C C . GLU A 1 97 ? 15.952 0.059 -17.514 1.00 91.94 97 GLU A C 1
ATOM 827 O O . GLU A 1 97 ? 16.497 -0.615 -18.385 1.00 91.94 97 GLU A O 1
ATOM 832 N N . LEU A 1 98 ? 14.774 -0.321 -16.995 1.00 90.81 98 LEU A N 1
ATOM 833 C CA . LEU A 1 98 ? 14.085 -1.552 -17.423 1.00 90.81 98 LEU A CA 1
ATOM 834 C C . LEU A 1 98 ? 13.725 -1.551 -18.915 1.00 90.81 98 LEU A C 1
ATOM 836 O O . LEU A 1 98 ? 13.653 -2.614 -19.532 1.00 90.81 98 LEU A O 1
ATOM 840 N N . LYS A 1 99 ? 13.440 -0.386 -19.507 1.00 89.12 99 LYS A N 1
ATOM 841 C CA . LYS A 1 99 ? 13.125 -0.281 -20.938 1.00 89.12 99 LYS A CA 1
ATOM 842 C C . LYS A 1 99 ? 14.375 -0.466 -21.798 1.00 89.12 99 LYS A C 1
ATOM 844 O O . LYS A 1 99 ? 14.275 -1.119 -22.832 1.00 89.12 99 LYS A O 1
ATOM 849 N N . LEU A 1 100 ? 15.511 0.084 -21.372 1.00 87.69 100 LEU A N 1
ATOM 850 C CA . LEU A 1 100 ? 16.795 -0.105 -22.051 1.00 87.69 100 LEU A CA 1
ATOM 851 C C . LEU A 1 100 ? 17.205 -1.577 -22.026 1.00 87.69 100 LEU A C 1
ATOM 853 O O . LEU A 1 100 ? 17.470 -2.153 -23.075 1.00 87.69 100 LEU A O 1
ATOM 857 N N . ASP A 1 101 ? 17.136 -2.207 -20.854 1.00 87.12 101 ASP A N 1
ATOM 858 C CA . ASP A 1 101 ? 17.477 -3.624 -20.695 1.00 87.12 101 ASP A CA 1
ATOM 859 C C . ASP A 1 101 ? 16.541 -4.527 -21.521 1.00 87.12 101 ASP A C 1
ATOM 861 O O . ASP A 1 101 ? 16.967 -5.482 -22.162 1.00 87.12 101 ASP A O 1
ATOM 865 N N . LYS A 1 102 ? 15.253 -4.164 -21.618 1.00 87.25 102 LYS A N 1
ATOM 866 C CA . LYS A 1 102 ? 14.295 -4.860 -22.492 1.00 87.25 102 LYS A CA 1
ATOM 867 C C . LYS A 1 102 ? 14.665 -4.772 -23.972 1.00 87.25 102 LYS A C 1
ATOM 869 O O . LYS A 1 102 ? 14.474 -5.750 -24.682 1.00 87.25 102 LYS A O 1
ATOM 874 N N . ALA A 1 103 ? 15.151 -3.620 -24.432 1.00 86.56 103 ALA A N 1
ATOM 875 C CA . ALA A 1 103 ? 15.551 -3.448 -25.825 1.00 86.56 103 ALA A CA 1
ATOM 876 C C . ALA A 1 103 ? 16.758 -4.333 -26.171 1.00 86.56 103 ALA A C 1
ATOM 878 O O . ALA A 1 103 ? 16.789 -4.905 -27.253 1.00 86.56 103 ALA A O 1
ATOM 879 N N . LEU A 1 104 ? 17.690 -4.509 -25.227 1.00 85.12 104 LEU A N 1
ATOM 880 C CA . LEU A 1 104 ? 18.822 -5.428 -25.382 1.00 85.12 104 LEU A CA 1
ATOM 881 C C . LEU A 1 104 ? 18.370 -6.890 -25.467 1.00 85.12 104 LEU A C 1
ATOM 883 O O . LEU A 1 104 ? 18.914 -7.645 -26.259 1.00 85.12 104 LEU A O 1
ATOM 887 N N . ILE A 1 105 ? 17.360 -7.277 -24.684 1.00 84.25 105 ILE A N 1
ATOM 888 C CA . ILE A 1 105 ? 16.795 -8.636 -24.714 1.00 84.25 105 ILE A CA 1
ATOM 889 C C . ILE A 1 105 ? 16.019 -8.909 -26.009 1.00 84.25 105 ILE A C 1
ATOM 891 O O . ILE A 1 105 ? 15.949 -10.043 -26.478 1.00 84.25 105 ILE A O 1
ATOM 895 N N . GLU A 1 106 ? 15.374 -7.886 -26.571 1.00 84.62 106 GLU A N 1
ATOM 896 C CA . GLU A 1 106 ? 14.625 -8.009 -27.825 1.00 84.62 106 GLU A CA 1
ATOM 897 C C . GLU A 1 106 ? 15.536 -8.033 -29.063 1.00 84.62 106 GLU A C 1
ATOM 899 O O . GLU A 1 106 ? 15.100 -8.484 -30.129 1.00 84.62 106 GLU A O 1
ATOM 904 N N . ASP A 1 107 ? 16.788 -7.590 -28.929 1.00 86.75 107 ASP A N 1
ATOM 905 C CA . ASP A 1 107 ? 17.782 -7.645 -29.994 1.00 86.75 107 ASP A CA 1
ATOM 906 C C . ASP A 1 107 ? 18.290 -9.080 -30.205 1.00 86.75 107 ASP A C 1
ATOM 908 O O . ASP A 1 107 ? 18.951 -9.672 -29.353 1.00 86.75 107 ASP A O 1
ATOM 912 N N . ARG A 1 108 ? 18.018 -9.637 -31.391 1.00 78.12 108 ARG A N 1
ATOM 913 C CA . ARG A 1 108 ? 18.431 -11.000 -31.767 1.00 78.12 108 ARG A CA 1
ATOM 914 C C . ARG A 1 108 ? 19.943 -11.145 -31.945 1.00 78.12 108 ARG A C 1
ATOM 916 O O . ARG A 1 108 ? 20.421 -12.275 -31.980 1.00 78.12 108 ARG A O 1
ATOM 923 N N . ALA A 1 109 ? 20.674 -10.040 -32.101 1.00 85.75 109 ALA A N 1
ATOM 924 C CA . ALA A 1 109 ? 22.131 -10.047 -32.179 1.00 85.75 109 ALA A CA 1
ATOM 925 C C . ALA A 1 109 ? 22.791 -10.187 -30.798 1.00 85.75 109 ALA A C 1
ATOM 927 O O . ALA A 1 109 ? 23.959 -10.569 -30.712 1.00 85.75 109 ALA A O 1
ATOM 928 N N . MET A 1 110 ? 22.054 -9.902 -29.719 1.00 82.12 110 MET A N 1
ATOM 929 C CA . MET A 1 110 ? 22.572 -9.954 -28.359 1.00 82.12 110 MET A CA 1
ATOM 930 C C . MET A 1 110 ? 22.287 -11.320 -27.717 1.00 82.12 110 MET A C 1
ATOM 932 O O . MET A 1 110 ? 21.143 -11.772 -27.703 1.00 82.12 110 MET A O 1
ATOM 936 N N . PRO A 1 111 ? 23.283 -11.984 -27.100 1.00 82.94 111 PRO A N 1
ATOM 937 C CA . PRO A 1 111 ? 23.097 -13.273 -26.429 1.00 82.94 111 PRO A CA 1
ATOM 938 C C . PRO A 1 111 ? 22.471 -13.122 -25.028 1.00 82.94 111 PRO A C 1
ATOM 940 O O . PRO A 1 111 ? 22.791 -13.874 -24.109 1.00 82.94 111 PRO A O 1
ATOM 943 N N . VAL A 1 112 ? 21.612 -12.121 -24.824 1.00 81.19 112 VAL A N 1
ATOM 944 C CA . VAL A 1 112 ? 21.003 -11.815 -23.526 1.00 81.19 112 VAL A CA 1
ATOM 945 C C . VAL A 1 112 ? 19.504 -12.037 -23.630 1.00 81.19 112 VAL A C 1
ATOM 947 O O . VAL A 1 112 ? 18.819 -11.364 -24.383 1.00 81.19 112 VAL A O 1
ATOM 950 N N . SER A 1 113 ? 18.977 -12.988 -22.859 1.00 79.94 113 SER A N 1
ATOM 951 C CA . SER A 1 113 ? 17.549 -13.348 -22.903 1.00 79.94 113 SER A CA 1
ATOM 952 C C . SER A 1 113 ? 16.760 -12.909 -21.666 1.00 79.94 113 SER A C 1
ATOM 954 O O . SER A 1 113 ? 15.540 -13.067 -21.621 1.00 79.94 113 SER A O 1
ATOM 956 N N . PHE A 1 114 ? 17.439 -12.378 -20.645 1.00 82.12 114 PHE A N 1
ATOM 957 C CA . PHE A 1 114 ? 16.852 -12.086 -19.337 1.00 82.12 114 PHE A CA 1
ATOM 958 C C . PHE A 1 114 ? 17.270 -10.718 -18.815 1.00 82.12 114 PHE A C 1
ATOM 960 O O . PHE A 1 114 ? 18.354 -10.231 -19.123 1.00 82.12 114 PHE A O 1
ATOM 967 N N . TYR A 1 115 ? 16.413 -10.143 -17.9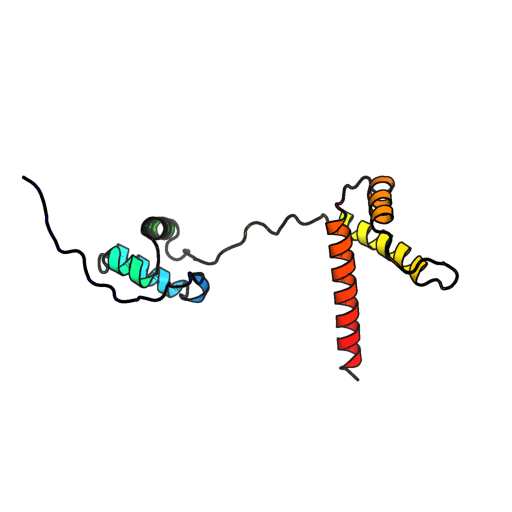69 1.00 84.75 115 TYR A N 1
ATOM 968 C CA . TYR A 1 115 ? 16.703 -8.892 -17.277 1.00 84.75 115 TYR A CA 1
ATOM 969 C C . TYR A 1 115 ? 17.855 -9.048 -16.291 1.00 84.75 115 TYR A C 1
ATOM 971 O O . TYR A 1 115 ? 17.840 -9.956 -15.453 1.00 84.75 115 TYR A O 1
ATOM 979 N N . ASN A 1 116 ?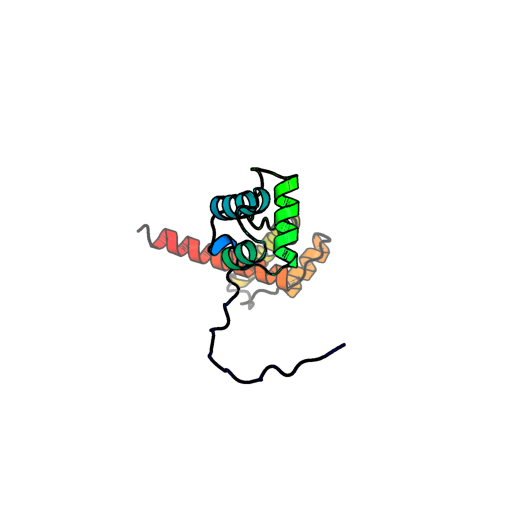 18.788 -8.100 -16.311 1.00 90.94 116 ASN A N 1
ATOM 980 C CA . ASN A 1 116 ? 19.844 -8.005 -15.315 1.00 90.94 116 ASN A CA 1
ATOM 981 C C . ASN A 1 116 ? 19.482 -6.962 -14.246 1.00 90.94 116 ASN A C 1
ATOM 983 O O . ASN A 1 116 ? 19.887 -5.801 -14.291 1.00 90.94 116 ASN A O 1
ATOM 987 N N . TYR A 1 117 ? 18.713 -7.386 -13.241 1.00 92.12 117 TYR A N 1
ATOM 988 C CA . TYR A 1 117 ? 18.240 -6.487 -12.181 1.00 92.12 117 TYR A CA 1
ATOM 989 C C . TYR A 1 117 ? 19.356 -5.923 -11.295 1.00 92.12 117 TYR A C 1
ATOM 991 O O . TYR A 1 117 ? 19.208 -4.814 -10.782 1.00 92.12 117 TYR A O 1
ATOM 999 N N . SER A 1 118 ? 20.459 -6.657 -11.125 1.00 91.50 118 SER A N 1
ATOM 1000 C CA . SER A 1 118 ? 21.635 -6.163 -10.403 1.00 91.50 118 SER A CA 1
ATOM 1001 C C . SER A 1 118 ? 22.280 -5.006 -11.156 1.00 91.50 118 SER A C 1
ATOM 1003 O O . SER A 1 118 ? 22.514 -3.954 -10.571 1.00 91.50 118 SER A O 1
ATOM 1005 N N . PHE A 1 119 ? 22.449 -5.150 -12.473 1.00 91.56 119 PHE A N 1
ATOM 1006 C CA . PHE A 1 119 ? 22.948 -4.068 -13.316 1.00 91.56 119 PHE A CA 1
ATOM 1007 C C . PHE A 1 119 ? 22.030 -2.843 -13.273 1.00 91.56 119 PHE A C 1
ATOM 1009 O O . PHE A 1 119 ? 22.505 -1.728 -13.084 1.00 91.56 119 PHE A O 1
ATOM 1016 N N . ILE A 1 120 ? 20.713 -3.039 -13.369 1.00 91.50 120 ILE A N 1
ATOM 1017 C CA . ILE A 1 120 ? 19.739 -1.942 -13.273 1.00 91.50 120 ILE A CA 1
ATOM 1018 C C . ILE A 1 120 ? 19.837 -1.226 -11.921 1.00 91.50 120 ILE A C 1
ATOM 1020 O O . ILE A 1 120 ? 19.804 0.002 -11.883 1.00 91.50 120 ILE A O 1
ATOM 1024 N N . LYS A 1 121 ? 19.983 -1.964 -10.812 1.00 93.69 121 LYS A N 1
ATOM 1025 C CA . LYS A 1 121 ? 20.184 -1.359 -9.488 1.00 93.69 121 LYS A CA 1
ATOM 1026 C C . LYS A 1 121 ? 21.428 -0.473 -9.479 1.00 93.69 121 LYS A C 1
ATOM 1028 O O . LYS A 1 121 ? 21.334 0.681 -9.071 1.00 93.69 121 LYS A O 1
ATOM 1033 N N . ASP A 1 122 ? 22.549 -0.990 -9.973 1.00 94.19 122 ASP A N 1
ATOM 1034 C CA . ASP A 1 122 ? 23.811 -0.250 -10.014 1.00 94.19 122 ASP A CA 1
ATOM 1035 C C . ASP A 1 122 ? 23.711 0.991 -10.910 1.00 94.19 122 ASP A C 1
ATOM 1037 O O . ASP A 1 122 ? 24.272 2.036 -10.586 1.00 94.19 122 ASP A O 1
ATOM 1041 N N . GLN A 1 123 ? 22.984 0.906 -12.029 1.00 93.25 123 GLN A N 1
ATOM 1042 C CA . GLN A 1 123 ? 22.729 2.056 -12.899 1.00 93.25 123 GLN A CA 1
ATOM 1043 C C . GLN A 1 123 ? 21.902 3.126 -12.191 1.00 93.25 123 GLN A C 1
ATOM 1045 O O . GLN A 1 123 ? 22.215 4.308 -12.318 1.00 93.25 123 GLN A O 1
ATOM 1050 N N . ILE A 1 124 ? 20.880 2.734 -11.428 1.00 92.69 124 ILE A N 1
ATOM 1051 C CA . ILE A 1 124 ? 20.036 3.688 -10.705 1.00 92.69 124 ILE A CA 1
ATOM 1052 C C . ILE A 1 124 ? 20.836 4.415 -9.621 1.00 92.69 124 ILE A C 1
ATOM 1054 O O . ILE A 1 124 ? 20.752 5.638 -9.499 1.00 92.69 124 ILE A O 1
ATOM 1058 N N . GLU A 1 125 ? 21.665 3.670 -8.898 1.00 93.12 125 GLU A N 1
ATOM 1059 C CA . GLU A 1 125 ? 22.548 4.198 -7.862 1.00 93.12 125 GLU A CA 1
ATOM 1060 C C . GLU A 1 125 ? 23.586 5.163 -8.458 1.00 93.12 125 GLU A C 1
ATOM 1062 O O . GLU A 1 125 ? 23.732 6.289 -7.989 1.00 93.12 125 GLU A O 1
ATOM 1067 N N . LYS A 1 126 ? 24.236 4.783 -9.566 1.00 93.81 126 LYS A N 1
ATOM 1068 C CA . LYS A 1 126 ? 25.289 5.589 -10.208 1.00 93.81 126 LYS A CA 1
ATOM 1069 C C . LYS A 1 126 ? 24.762 6.817 -10.954 1.00 93.81 126 LYS A C 1
ATOM 1071 O O . LYS A 1 126 ? 25.350 7.887 -10.841 1.00 93.81 126 LYS A O 1
ATOM 1076 N N . LYS A 1 127 ? 23.694 6.675 -11.748 1.00 92.88 127 LYS A N 1
ATOM 1077 C CA . LYS A 1 127 ? 23.181 7.753 -12.618 1.00 92.88 127 LYS A CA 1
ATOM 1078 C C . LYS A 1 127 ? 22.262 8.719 -11.889 1.00 92.88 127 LYS A C 1
ATOM 1080 O O . LYS A 1 127 ? 22.270 9.906 -12.198 1.00 92.88 127 LYS A O 1
ATOM 1085 N N . TYR A 1 128 ? 21.440 8.209 -10.975 1.00 90.81 128 TYR A N 1
ATOM 1086 C CA . TYR A 1 128 ? 20.386 8.995 -10.335 1.00 90.81 128 TYR A CA 1
ATOM 1087 C C . TYR A 1 128 ? 20.630 9.224 -8.846 1.00 90.81 128 TYR A C 1
ATOM 1089 O O . TYR A 1 128 ? 19.840 9.941 -8.238 1.00 90.81 128 TYR A O 1
ATOM 1097 N N . GLN A 1 129 ? 21.699 8.652 -8.268 1.00 91.50 129 GLN A N 1
ATOM 1098 C CA . GLN A 1 129 ? 22.042 8.783 -6.843 1.00 91.50 129 GLN A CA 1
ATOM 1099 C C . GLN A 1 129 ? 20.878 8.347 -5.943 1.00 91.50 129 GLN A C 1
ATOM 1101 O O . GLN A 1 129 ? 20.592 8.938 -4.905 1.00 91.50 129 GLN A O 1
ATOM 1106 N N . GLN A 1 130 ? 20.159 7.319 -6.395 1.00 89.94 130 GLN A N 1
ATOM 1107 C CA . GLN A 1 130 ? 18.964 6.798 -5.750 1.00 89.94 130 GLN A CA 1
ATOM 1108 C C . GLN A 1 130 ? 19.198 5.363 -5.306 1.00 89.94 130 GLN A C 1
ATOM 1110 O O . GLN A 1 130 ? 19.558 4.500 -6.105 1.00 89.94 130 GLN A O 1
ATOM 1115 N N . GLU A 1 131 ? 18.922 5.093 -4.036 1.00 89.56 131 GLU A N 1
ATOM 1116 C CA . GLU A 1 131 ? 19.013 3.745 -3.497 1.00 89.56 131 GLU A CA 1
ATOM 1117 C C . GLU A 1 131 ? 17.674 3.022 -3.613 1.00 89.56 131 GLU A C 1
ATOM 1119 O O . GLU A 1 131 ? 16.642 3.445 -3.086 1.00 89.56 131 GLU A O 1
ATOM 1124 N N . VAL A 1 132 ? 17.700 1.887 -4.305 1.00 89.12 132 VAL A N 1
ATOM 1125 C CA . VAL A 1 132 ? 16.548 1.003 -4.466 1.00 89.12 132 VAL A CA 1
ATOM 1126 C C . VAL A 1 132 ? 16.939 -0.434 -4.178 1.00 89.12 132 VAL A C 1
ATOM 1128 O O . VAL A 1 132 ? 18.015 -0.909 -4.542 1.00 89.12 132 VAL A O 1
ATOM 1131 N N . SER A 1 133 ? 16.038 -1.161 -3.524 1.00 90.31 133 SER A N 1
ATOM 1132 C CA . SER A 1 133 ? 16.244 -2.580 -3.263 1.00 90.31 133 SER A CA 1
ATOM 1133 C C . SER A 1 133 ? 15.914 -3.418 -4.504 1.00 90.31 133 SER A C 1
ATOM 1135 O O . SER A 1 133 ? 14.976 -3.117 -5.243 1.00 90.31 133 SER A O 1
ATOM 1137 N N . LEU A 1 134 ? 16.632 -4.524 -4.723 1.00 90.56 134 LEU A N 1
ATOM 1138 C CA . LEU A 1 134 ? 16.335 -5.450 -5.828 1.00 90.56 134 LEU A CA 1
ATOM 1139 C C . LEU A 1 134 ? 14.876 -5.949 -5.841 1.00 90.56 134 LEU A C 1
ATOM 1141 O O . LEU A 1 134 ? 14.267 -5.937 -6.914 1.00 90.56 134 LEU A O 1
ATOM 1145 N N . PRO A 1 135 ? 14.260 -6.322 -4.694 1.00 90.75 135 PRO A N 1
ATOM 1146 C CA . PRO A 1 135 ? 12.858 -6.743 -4.670 1.00 90.75 135 PRO A CA 1
ATOM 1147 C C . PRO A 1 135 ? 11.909 -5.681 -5.223 1.00 90.75 135 PRO A C 1
ATOM 1149 O O . PRO A 1 135 ? 10.921 -6.013 -5.873 1.00 90.75 135 PRO A O 1
ATOM 1152 N N . THR A 1 136 ? 12.233 -4.405 -5.011 1.00 90.50 136 THR A N 1
ATOM 1153 C CA . THR A 1 136 ? 11.464 -3.283 -5.542 1.00 90.50 136 THR A CA 1
ATOM 1154 C C . THR A 1 136 ? 11.512 -3.248 -7.064 1.00 90.50 136 THR A C 1
ATOM 1156 O O . THR A 1 136 ? 10.469 -3.167 -7.707 1.00 90.50 136 THR A O 1
ATOM 1159 N N . ILE A 1 137 ? 12.705 -3.343 -7.654 1.00 90.06 137 ILE A N 1
ATOM 1160 C CA . ILE A 1 137 ? 12.885 -3.327 -9.114 1.00 90.06 137 ILE A CA 1
ATOM 1161 C C . ILE A 1 137 ? 12.138 -4.509 -9.747 1.00 90.06 137 ILE A C 1
ATOM 1163 O O . ILE A 1 137 ? 11.399 -4.334 -10.718 1.00 90.06 137 ILE A O 1
ATOM 1167 N N . ILE A 1 138 ? 12.261 -5.700 -9.151 1.00 89.44 138 ILE A N 1
ATOM 1168 C CA . ILE A 1 138 ? 11.579 -6.919 -9.606 1.00 89.44 138 ILE A CA 1
ATOM 1169 C C . ILE A 1 138 ? 10.054 -6.760 -9.525 1.00 89.44 138 ILE A C 1
ATOM 1171 O O . ILE A 1 138 ? 9.351 -7.117 -10.473 1.00 89.44 138 ILE A O 1
ATOM 1175 N N . ASP A 1 139 ? 9.525 -6.218 -8.424 1.00 88.38 139 ASP A N 1
ATOM 1176 C CA . ASP A 1 139 ? 8.086 -5.966 -8.264 1.00 88.38 139 ASP A CA 1
ATOM 1177 C C . ASP A 1 139 ? 7.559 -5.015 -9.351 1.00 88.38 139 ASP A C 1
ATOM 1179 O O . ASP A 1 139 ? 6.540 -5.298 -9.990 1.00 88.38 139 ASP A O 1
ATOM 1183 N N . ARG A 1 140 ? 8.291 -3.932 -9.645 1.00 88.69 140 ARG A N 1
ATOM 1184 C CA . ARG A 1 140 ? 7.924 -2.975 -10.705 1.00 88.69 140 ARG A CA 1
ATOM 1185 C C . ARG A 1 140 ? 7.982 -3.600 -12.097 1.00 88.69 140 ARG A C 1
ATOM 1187 O O . ARG A 1 140 ? 7.047 -3.418 -12.881 1.00 88.69 140 ARG A O 1
ATOM 1194 N N . ALA A 1 141 ? 9.009 -4.399 -12.385 1.00 87.25 141 ALA A N 1
ATOM 1195 C CA . ALA A 1 141 ? 9.114 -5.131 -13.645 1.00 87.25 141 ALA A CA 1
ATOM 1196 C C . ALA A 1 141 ? 7.922 -6.088 -13.843 1.00 87.25 141 ALA A C 1
ATOM 1198 O O . ALA A 1 141 ? 7.260 -6.058 -14.886 1.00 87.25 141 ALA A O 1
ATOM 1199 N N . LYS A 1 142 ? 7.582 -6.876 -12.814 1.00 84.06 142 LYS A N 1
ATOM 1200 C CA . LYS A 1 142 ? 6.455 -7.825 -12.838 1.00 84.06 142 LYS A CA 1
ATOM 1201 C C . LYS A 1 142 ? 5.111 -7.131 -13.022 1.00 84.06 142 LYS A C 1
ATOM 1203 O O . LYS A 1 142 ? 4.328 -7.543 -13.881 1.00 84.06 142 LYS A O 1
ATOM 1208 N N . LYS A 1 143 ? 4.849 -6.061 -12.265 1.00 82.94 143 LYS A N 1
ATOM 1209 C CA . LYS A 1 143 ? 3.619 -5.264 -12.403 1.00 82.94 143 LYS A CA 1
ATOM 1210 C C . LYS A 1 143 ? 3.438 -4.769 -13.833 1.00 82.94 143 LYS A C 1
ATOM 1212 O O . LYS A 1 143 ? 2.338 -4.860 -14.373 1.00 82.94 143 LYS A O 1
ATOM 1217 N N . ARG A 1 144 ? 4.512 -4.324 -14.486 1.00 72.88 144 ARG A N 1
ATOM 1218 C CA . ARG A 1 144 ? 4.441 -3.834 -15.866 1.00 72.88 144 ARG A CA 1
ATOM 1219 C C . ARG A 1 144 ? 4.172 -4.942 -16.884 1.00 72.88 144 ARG A C 1
ATOM 1221 O O . ARG A 1 144 ? 3.343 -4.748 -17.773 1.00 72.88 144 ARG A O 1
ATOM 1228 N N . VAL A 1 145 ? 4.820 -6.102 -16.751 1.00 67.94 145 VAL A N 1
ATOM 1229 C CA . VAL A 1 145 ? 4.537 -7.271 -17.605 1.00 67.94 145 VAL A CA 1
ATOM 1230 C C . VAL A 1 145 ? 3.065 -7.661 -17.479 1.00 67.94 145 VAL A C 1
ATOM 1232 O O . VAL A 1 145 ? 2.380 -7.803 -18.493 1.00 67.94 145 VAL A O 1
ATOM 1235 N N . PHE A 1 146 ? 2.548 -7.722 -16.254 1.00 58.69 146 PHE A N 1
ATOM 1236 C CA . PHE A 1 146 ? 1.150 -8.043 -15.990 1.00 58.69 146 PHE A CA 1
ATOM 1237 C C . PHE A 1 146 ? 0.175 -7.015 -16.592 1.00 58.69 146 PHE A C 1
ATOM 1239 O O . PHE A 1 146 ? -0.797 -7.398 -17.245 1.00 58.69 146 PHE A O 1
ATOM 1246 N N . ILE A 1 147 ? 0.458 -5.713 -16.457 1.00 60.78 147 ILE A N 1
ATOM 1247 C CA . ILE A 1 147 ? -0.335 -4.645 -17.094 1.00 60.78 147 ILE A CA 1
ATOM 1248 C C . ILE A 1 147 ? -0.315 -4.804 -18.619 1.00 60.78 147 ILE A C 1
ATOM 1250 O O . ILE A 1 147 ? -1.368 -4.754 -19.250 1.00 60.78 147 ILE A O 1
ATOM 1254 N N . SER A 1 148 ? 0.852 -5.065 -19.216 1.00 60.75 148 SER A N 1
ATOM 1255 C CA . SER A 1 148 ? 0.984 -5.210 -20.671 1.00 60.75 148 SER A CA 1
ATOM 1256 C C . SER A 1 148 ? 0.227 -6.429 -21.225 1.00 60.75 148 SER A C 1
ATOM 1258 O O . SER A 1 148 ? -0.398 -6.337 -22.280 1.00 60.75 148 SER A O 1
ATOM 1260 N N . GLN A 1 149 ? 0.208 -7.550 -20.495 1.00 55.03 149 GLN A N 1
ATOM 1261 C CA . GLN A 1 149 ? -0.551 -8.749 -20.867 1.00 55.03 149 GLN A CA 1
ATOM 1262 C C . GLN A 1 149 ? -2.061 -8.523 -20.755 1.00 55.03 149 GLN A C 1
ATOM 1264 O O . GLN A 1 149 ? -2.809 -8.914 -21.649 1.00 55.03 149 GLN A O 1
ATOM 1269 N N . ASN A 1 150 ? -2.520 -7.860 -19.691 1.00 52.78 150 ASN A N 1
ATOM 1270 C CA . ASN A 1 150 ? -3.941 -7.548 -19.528 1.00 52.78 150 ASN A CA 1
ATOM 1271 C C . ASN A 1 150 ? -4.440 -6.543 -20.567 1.00 52.78 150 ASN A C 1
ATOM 1273 O O . ASN A 1 150 ? -5.563 -6.679 -21.049 1.00 52.78 150 ASN A O 1
ATOM 1277 N N . LEU A 1 151 ? -3.604 -5.582 -20.960 1.00 56.00 151 LEU A N 1
ATOM 1278 C CA . LEU A 1 151 ? -3.938 -4.647 -22.027 1.00 56.00 151 LEU A CA 1
ATOM 1279 C C . LEU A 1 151 ? -4.080 -5.376 -23.375 1.00 56.00 151 LEU A C 1
ATOM 1281 O O . LEU A 1 151 ? -5.085 -5.196 -24.056 1.00 56.00 151 LEU A O 1
ATOM 1285 N N . LYS A 1 152 ? -3.146 -6.281 -23.714 1.00 54.88 152 LYS A N 1
ATOM 1286 C CA . LYS A 1 152 ? -3.237 -7.129 -24.920 1.00 54.88 152 LYS A CA 1
ATOM 1287 C C . LYS A 1 152 ? -4.514 -7.973 -24.949 1.00 54.88 152 LYS A C 1
ATOM 1289 O O . LYS A 1 152 ? -5.163 -8.044 -25.990 1.00 54.88 152 LYS A O 1
ATOM 1294 N N . ARG A 1 153 ? -4.903 -8.574 -23.817 1.00 45.44 153 ARG A N 1
ATOM 1295 C CA . ARG A 1 153 ? -6.155 -9.344 -23.707 1.00 45.44 153 ARG A CA 1
ATOM 1296 C C . ARG A 1 153 ? -7.377 -8.478 -24.005 1.00 45.44 153 ARG A C 1
ATOM 1298 O O . ARG A 1 153 ? -8.192 -8.875 -24.824 1.00 45.44 153 ARG A O 1
ATOM 1305 N N . ARG A 1 154 ? -7.462 -7.276 -23.422 1.00 42.97 154 ARG A N 1
ATOM 1306 C CA . ARG A 1 154 ? -8.589 -6.353 -23.651 1.00 42.97 154 ARG A CA 1
ATOM 1307 C C . ARG A 1 154 ? -8.745 -5.956 -25.120 1.00 42.97 154 ARG A C 1
ATOM 1309 O O . ARG A 1 154 ? -9.858 -5.999 -25.622 1.00 42.97 154 ARG A O 1
ATOM 1316 N N . TYR A 1 155 ? -7.649 -5.643 -25.814 1.00 45.97 155 TYR A N 1
ATOM 1317 C CA . TYR A 1 155 ? -7.701 -5.342 -27.251 1.00 45.97 155 TYR A CA 1
ATOM 1318 C C . TYR A 1 155 ? -8.046 -6.565 -28.112 1.00 45.97 155 TYR A C 1
ATOM 1320 O O . TYR A 1 155 ? -8.689 -6.417 -29.142 1.00 45.97 155 TYR A O 1
ATOM 1328 N N . THR A 1 156 ? -7.647 -7.770 -27.694 1.00 47.41 156 THR A N 1
ATOM 1329 C CA . THR A 1 156 ? -7.942 -9.009 -28.439 1.00 47.41 156 THR A CA 1
ATOM 1330 C C . THR A 1 156 ? -9.409 -9.429 -28.298 1.00 47.41 156 THR A C 1
ATOM 1332 O O . THR A 1 156 ? -9.964 -9.994 -29.230 1.00 47.41 156 THR A O 1
ATOM 1335 N N . THR A 1 157 ? -10.051 -9.142 -27.160 1.00 54.88 157 THR A N 1
ATOM 1336 C CA . THR A 1 157 ? -11.476 -9.445 -26.919 1.00 54.88 157 THR A CA 1
ATOM 1337 C C . THR A 1 157 ? -12.430 -8.441 -27.579 1.00 54.88 157 THR A C 1
ATOM 1339 O O . THR A 1 157 ? -13.603 -8.745 -27.740 1.00 54.88 157 THR A O 1
ATOM 1342 N N . MET A 1 158 ? -11.952 -7.258 -27.976 1.00 47.59 158 MET A N 1
ATOM 1343 C CA . MET A 1 158 ? -12.749 -6.236 -28.677 1.00 47.59 158 MET A CA 1
ATOM 1344 C C . MET A 1 158 ? -12.785 -6.430 -30.206 1.00 47.59 158 MET A C 1
ATOM 1346 O O . MET A 1 158 ? -12.957 -5.454 -30.935 1.00 47.59 158 MET A O 1
ATOM 1350 N N . ARG A 1 159 ? -12.574 -7.656 -30.696 1.00 42.50 159 ARG A N 1
ATOM 1351 C CA . ARG A 1 159 ? -12.481 -7.966 -32.126 1.00 42.50 159 ARG A CA 1
ATOM 1352 C C . ARG A 1 159 ? -13.680 -8.758 -32.619 1.00 42.50 159 ARG A C 1
ATOM 1354 O O . ARG A 1 159 ? -14.138 -9.634 -31.855 1.00 42.50 159 ARG A O 1
#